Protein AF-A0A7V0I8C1-F1 (afdb_monomer)

Foldseek 3Di:
DAEAEDEQDDDPVCVDPCNLVVPVVHAEYEYAANDDLVSQLVNCVSVVHAYEYEHEQPDAWDQDPVRDTHGHRPPYHYQDPHWDAGPNDTDHDHFYEDDPDPPGPRHDD

Structure (mmCIF, N/CA/C/O backbone):
data_AF-A0A7V0I8C1-F1
#
_entry.id   AF-A0A7V0I8C1-F1
#
loop_
_atom_site.group_PDB
_atom_site.id
_atom_site.type_symbol
_atom_site.label_atom_id
_atom_site.label_alt_id
_atom_site.label_comp_id
_atom_site.label_asym_id
_atom_site.label_entity_id
_atom_site.label_seq_id
_atom_site.pdbx_PDB_ins_code
_atom_site.Cartn_x
_atom_site.Cartn_y
_atom_site.Cartn_z
_atom_site.occupancy
_atom_site.B_iso_or_equiv
_atom_site.auth_seq_id
_atom_site.auth_comp_id
_atom_site.auth_asym_id
_atom_site.auth_atom_id
_atom_site.pdbx_PDB_model_num
ATOM 1 N N . MET A 1 1 ? -14.717 5.479 9.944 1.00 90.06 1 MET A N 1
ATOM 2 C CA . MET A 1 1 ? -13.687 4.999 9.013 1.00 90.06 1 MET A CA 1
ATOM 3 C C . MET A 1 1 ? -13.030 6.158 8.303 1.00 90.06 1 MET A C 1
ATOM 5 O O . MET A 1 1 ? -13.683 6.819 7.502 1.00 90.06 1 MET A O 1
ATOM 9 N N . ARG A 1 2 ? -11.752 6.403 8.594 1.00 96.69 2 ARG A N 1
ATOM 10 C CA . ARG A 1 2 ? -10.892 7.256 7.766 1.00 96.69 2 ARG A CA 1
ATOM 11 C C . ARG A 1 2 ? -9.870 6.395 7.043 1.00 96.69 2 ARG A C 1
ATOM 13 O O . ARG A 1 2 ? -9.298 5.481 7.636 1.00 96.69 2 ARG A O 1
ATOM 20 N N . VAL A 1 3 ? -9.675 6.694 5.766 1.00 97.56 3 VAL A N 1
ATOM 21 C CA . VAL A 1 3 ? -8.800 5.939 4.872 1.00 97.56 3 VAL A CA 1
ATOM 22 C C . VAL A 1 3 ? -7.689 6.860 4.390 1.00 97.56 3 VAL A C 1
ATOM 24 O O . VAL A 1 3 ? -7.970 7.960 3.917 1.00 97.56 3 VAL A O 1
ATOM 27 N N . LEU A 1 4 ? -6.443 6.411 4.513 1.00 97.19 4 LEU A N 1
ATOM 28 C CA . LEU A 1 4 ? -5.290 7.054 3.888 1.00 97.19 4 LEU A CA 1
ATOM 29 C C . LEU A 1 4 ? -5.041 6.395 2.531 1.00 97.19 4 LEU A C 1
ATOM 31 O O . LEU A 1 4 ? -4.976 5.172 2.449 1.00 97.19 4 LEU A O 1
ATOM 35 N N . VAL A 1 5 ? -4.894 7.194 1.478 1.00 97.25 5 VAL A N 1
ATOM 36 C CA . VAL A 1 5 ? -4.622 6.701 0.123 1.00 97.25 5 VAL A CA 1
ATOM 37 C C . VAL A 1 5 ? -3.266 7.231 -0.332 1.00 97.25 5 VAL A C 1
ATOM 39 O O . VAL A 1 5 ? -2.995 8.420 -0.174 1.00 97.25 5 VAL A O 1
ATOM 42 N N . VAL A 1 6 ? -2.422 6.350 -0.866 1.00 97.25 6 VAL A N 1
ATOM 43 C CA . VAL A 1 6 ? -1.072 6.659 -1.363 1.00 97.25 6 VAL A CA 1
ATOM 44 C C . VAL A 1 6 ? -0.864 6.053 -2.753 1.00 97.25 6 VAL A C 1
ATOM 46 O O . VAL A 1 6 ? -1.435 5.011 -3.066 1.00 97.25 6 VAL A O 1
ATOM 49 N N . SER A 1 7 ? -0.080 6.709 -3.604 1.00 97.00 7 SER A N 1
ATOM 50 C CA . SER A 1 7 ? 0.219 6.248 -4.968 1.00 97.00 7 SER A CA 1
ATOM 51 C C . SER A 1 7 ? 1.429 6.996 -5.532 1.00 97.00 7 SER A C 1
ATOM 53 O O . SER A 1 7 ? 1.702 8.101 -5.060 1.00 97.00 7 SER A O 1
ATOM 55 N N . ASP A 1 8 ? 2.089 6.413 -6.538 1.00 94.88 8 ASP A N 1
ATOM 56 C CA . ASP A 1 8 ? 3.082 7.003 -7.461 1.00 94.88 8 ASP A CA 1
ATOM 57 C C . ASP A 1 8 ? 4.407 7.496 -6.856 1.00 94.88 8 ASP A C 1
ATOM 59 O O . ASP A 1 8 ? 5.481 7.240 -7.397 1.00 94.88 8 ASP A O 1
ATOM 63 N N . GLU A 1 9 ? 4.365 8.248 -5.758 1.00 94.25 9 GLU A N 1
ATOM 64 C CA . GLU A 1 9 ? 5.538 8.906 -5.198 1.00 94.25 9 GLU A CA 1
ATOM 65 C C . GLU A 1 9 ? 5.537 8.896 -3.668 1.00 94.25 9 GLU A C 1
ATOM 67 O O . GLU A 1 9 ? 4.515 9.035 -2.989 1.00 94.25 9 GLU A O 1
ATOM 72 N N . VAL A 1 10 ? 6.738 8.765 -3.102 1.00 94.38 10 VAL A N 1
ATOM 73 C CA . VAL A 1 10 ? 6.951 8.870 -1.659 1.00 94.38 10 VAL A CA 1
ATOM 74 C C . VAL A 1 10 ? 6.712 10.311 -1.227 1.00 94.38 10 VAL A C 1
ATOM 76 O O . VAL A 1 10 ? 7.475 11.210 -1.574 1.00 94.38 10 VAL A O 1
ATOM 79 N N . SER A 1 11 ? 5.690 10.524 -0.402 1.00 91.94 11 SER A N 1
ATOM 80 C CA . SER A 1 11 ? 5.428 11.838 0.179 1.00 91.94 11 SER A CA 1
ATOM 81 C C . SER A 1 11 ? 6.273 12.061 1.442 1.00 91.94 11 SER A C 1
ATOM 83 O O . SER A 1 11 ? 6.123 11.297 2.405 1.00 91.94 11 SER A O 1
ATOM 85 N N . PRO A 1 12 ? 7.102 13.127 1.513 1.00 86.25 12 PRO A N 1
ATOM 86 C CA . PRO A 1 12 ? 7.842 13.485 2.728 1.00 86.25 12 PRO A CA 1
ATOM 87 C C . PRO A 1 12 ? 6.923 13.745 3.926 1.00 86.25 12 PRO A C 1
ATOM 89 O O . PRO A 1 12 ? 7.275 13.458 5.068 1.00 86.25 12 PRO A O 1
ATOM 92 N N . GLU A 1 13 ? 5.701 14.223 3.675 1.00 84.31 13 GLU A N 1
ATOM 93 C CA . GLU A 1 13 ? 4.691 14.430 4.715 1.00 84.31 13 GLU A CA 1
ATOM 94 C C . GLU A 1 13 ? 4.234 13.142 5.389 1.00 84.31 13 GLU A C 1
ATOM 96 O O . GLU A 1 13 ? 3.675 13.184 6.484 1.00 84.31 13 GLU A O 1
ATOM 101 N N . LEU A 1 14 ? 4.454 12.008 4.733 1.00 84.19 14 LEU A N 1
ATOM 102 C CA . LEU A 1 14 ? 4.121 10.689 5.231 1.00 84.19 14 LEU A CA 1
ATOM 103 C C . LEU A 1 14 ? 5.363 9.901 5.649 1.00 84.19 14 LEU A C 1
ATOM 105 O O . LEU A 1 14 ? 5.214 8.777 6.098 1.00 84.19 14 LEU A O 1
ATOM 109 N N . TYR A 1 15 ? 6.568 10.464 5.533 1.00 84.69 15 TYR A N 1
ATOM 110 C CA . TYR A 1 15 ? 7.824 9.789 5.862 1.00 84.69 15 TYR A CA 1
ATOM 111 C C . TYR A 1 15 ? 8.605 10.577 6.917 1.00 84.69 15 TYR A C 1
ATOM 113 O O . TYR A 1 15 ? 9.618 11.216 6.636 1.00 84.69 15 TYR A O 1
ATOM 121 N N . HIS A 1 16 ? 8.082 10.587 8.145 1.00 84.94 16 HIS A N 1
ATOM 122 C CA . HIS A 1 16 ? 8.672 11.306 9.274 1.00 84.94 16 HIS A CA 1
ATOM 123 C C . HIS A 1 16 ? 8.209 10.716 10.616 1.00 84.94 16 HIS A C 1
ATOM 125 O O . HIS A 1 16 ? 7.143 10.114 10.719 1.00 84.94 16 HIS A O 1
ATOM 131 N N . GLU A 1 17 ? 8.982 10.938 11.680 1.00 80.00 17 GLU A N 1
ATOM 132 C CA . GLU A 1 17 ? 8.800 10.298 12.998 1.00 80.00 17 GLU A CA 1
ATOM 133 C C . GLU A 1 17 ? 7.415 10.510 13.637 1.00 80.00 17 GLU A C 1
ATOM 135 O O . GLU A 1 17 ? 6.966 9.689 14.433 1.00 80.00 17 GLU A O 1
ATOM 140 N N . ARG A 1 18 ? 6.708 11.588 13.275 1.00 84.19 18 ARG A N 1
ATOM 141 C CA . ARG A 1 18 ? 5.390 11.938 13.832 1.00 84.19 18 ARG A CA 1
ATOM 142 C C . ARG A 1 18 ? 4.207 11.438 13.001 1.00 84.19 18 ARG A C 1
ATOM 144 O O . ARG A 1 18 ? 3.071 11.795 13.312 1.00 84.19 18 ARG A O 1
ATOM 151 N N . LEU A 1 19 ? 4.432 10.603 11.980 1.00 85.31 19 LEU A N 1
ATOM 152 C CA . LEU A 1 19 ? 3.357 10.054 11.147 1.00 85.31 19 LEU A CA 1
ATOM 153 C C . LEU A 1 19 ? 2.262 9.402 12.007 1.00 85.31 19 LEU A C 1
ATOM 155 O O . LEU A 1 19 ? 1.086 9.741 11.869 1.00 85.31 19 LEU A O 1
ATOM 159 N N . GLY A 1 20 ? 2.660 8.525 12.933 1.00 83.19 20 GLY A N 1
ATOM 160 C CA . GLY A 1 20 ? 1.733 7.824 13.820 1.00 83.19 20 GLY A CA 1
ATOM 161 C C . G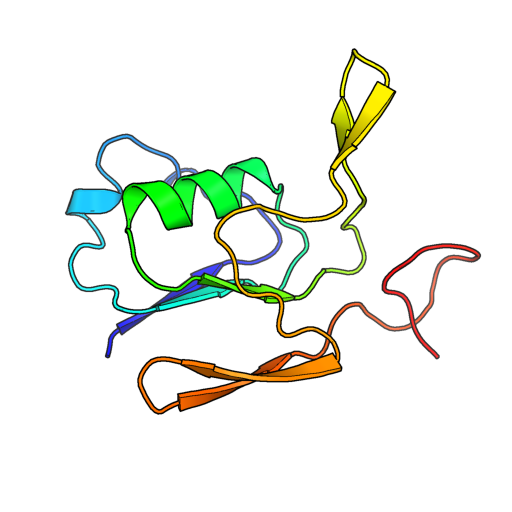LY A 1 20 ? 0.889 8.770 14.670 1.00 83.19 20 GLY A C 1
ATOM 162 O O . GLY A 1 20 ? -0.256 8.459 14.957 1.00 83.19 20 GLY A O 1
ATOM 163 N N . GLU A 1 21 ? 1.407 9.952 15.020 1.00 87.31 21 GLU A N 1
ATOM 164 C CA . GLU A 1 21 ? 0.667 10.956 15.782 1.00 87.31 21 GLU A CA 1
ATOM 165 C C . GLU A 1 21 ? -0.294 11.786 14.928 1.00 87.31 21 GLU A C 1
ATOM 167 O O . GLU A 1 21 ? -1.374 12.138 15.410 1.00 87.31 21 GLU A O 1
ATOM 172 N N . ARG A 1 22 ? 0.109 12.117 13.695 1.00 87.31 22 ARG A N 1
ATOM 173 C CA . ARG A 1 22 ? -0.646 12.962 12.755 1.00 87.31 22 ARG A CA 1
ATOM 174 C C . ARG A 1 22 ? -1.822 12.218 12.123 1.00 87.31 22 ARG A C 1
ATOM 176 O O . ARG A 1 22 ? -2.831 12.846 11.825 1.00 87.31 22 ARG A O 1
ATOM 183 N N . PHE A 1 23 ? -1.701 10.902 11.958 1.00 91.19 23 PHE A N 1
ATOM 184 C CA . PHE A 1 23 ? -2.682 10.049 11.281 1.00 91.19 23 PHE A CA 1
ATOM 185 C C . PHE A 1 23 ? -3.302 8.998 12.219 1.00 91.19 23 PHE A C 1
ATOM 187 O O . PHE A 1 23 ? -3.700 7.925 11.774 1.00 91.19 23 PHE A O 1
ATOM 194 N N . ARG A 1 24 ? -3.402 9.296 13.525 1.00 91.12 24 ARG A N 1
ATOM 195 C CA . ARG A 1 24 ? -3.947 8.377 14.555 1.00 91.12 24 ARG A CA 1
ATOM 196 C C . ARG A 1 24 ? -5.368 7.892 14.288 1.00 91.12 24 ARG A C 1
ATOM 198 O O . ARG A 1 24 ? -5.788 6.884 14.841 1.00 91.12 24 ARG A O 1
ATOM 205 N N . ASP A 1 25 ? -6.131 8.663 13.533 1.00 95.06 25 ASP A N 1
ATOM 206 C CA . ASP A 1 25 ? -7.529 8.407 13.220 1.00 95.06 25 ASP A CA 1
ATOM 207 C C . ASP A 1 25 ? -7.721 7.630 11.911 1.00 95.06 25 ASP A C 1
ATOM 20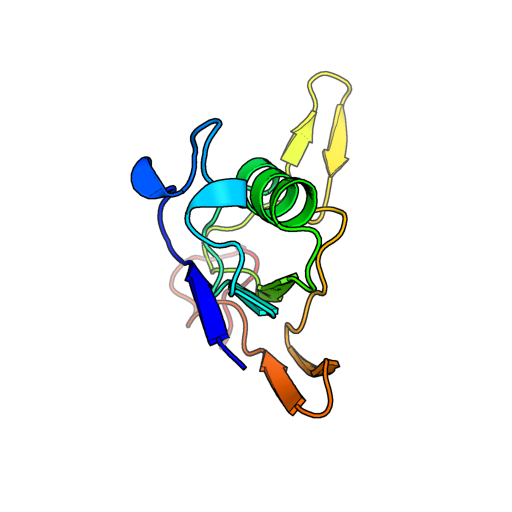9 O O . ASP A 1 25 ? -8.858 7.308 11.567 1.00 95.06 25 ASP A O 1
ATOM 213 N N . VAL A 1 26 ? -6.636 7.318 11.191 1.00 96.94 26 VAL A N 1
ATOM 214 C CA . VAL A 1 26 ? -6.646 6.420 10.032 1.00 96.94 26 VAL A CA 1
ATOM 215 C C . VAL A 1 26 ? -6.887 4.990 10.502 1.00 96.94 26 VAL A C 1
ATOM 217 O O . VAL A 1 26 ? -6.244 4.503 11.424 1.00 96.94 26 VAL A O 1
ATOM 220 N N . GLU A 1 27 ? -7.811 4.299 9.838 1.00 97.81 27 GLU A N 1
ATOM 221 C CA . GLU A 1 27 ? -8.228 2.934 10.188 1.00 97.81 27 GLU A CA 1
ATOM 222 C C . GLU A 1 27 ? -7.893 1.902 9.092 1.00 97.81 27 GLU A C 1
ATOM 224 O O . GLU A 1 27 ? -8.016 0.695 9.321 1.00 97.81 27 GLU A O 1
ATOM 229 N N . LEU A 1 28 ? -7.504 2.379 7.903 1.00 98.31 28 LEU A N 1
ATOM 230 C CA . LEU A 1 28 ? -7.198 1.608 6.696 1.00 98.31 28 LEU A CA 1
ATOM 231 C C . LEU A 1 28 ? -6.289 2.435 5.774 1.00 98.31 28 LEU A C 1
ATOM 233 O O . LEU A 1 28 ? -6.505 3.638 5.611 1.00 98.31 28 LEU A O 1
ATOM 237 N N . VAL A 1 29 ? -5.319 1.785 5.132 1.00 98.31 29 VAL A N 1
ATOM 238 C CA . VAL A 1 29 ? -4.479 2.381 4.084 1.00 98.31 29 VAL A CA 1
ATOM 239 C C . VAL A 1 29 ? -4.739 1.674 2.754 1.00 98.31 29 VAL A C 1
ATOM 241 O O . VAL A 1 29 ? -4.798 0.445 2.711 1.00 98.31 29 VAL A O 1
ATOM 244 N N . LEU A 1 30 ? -4.879 2.440 1.673 1.00 98.50 30 LEU A N 1
ATOM 245 C CA . LEU A 1 30 ? -4.952 1.941 0.300 1.00 98.50 30 LEU A CA 1
ATOM 246 C C . LEU A 1 30 ? -3.753 2.452 -0.505 1.00 98.50 30 LEU A C 1
ATOM 248 O O . LEU A 1 30 ? -3.456 3.645 -0.474 1.00 98.50 30 LEU A O 1
ATOM 252 N N . SER A 1 31 ? -3.091 1.560 -1.236 1.00 98.25 31 SER A N 1
ATOM 253 C CA . SER A 1 31 ? -2.019 1.895 -2.173 1.00 98.25 31 SER A CA 1
ATOM 254 C C . SER A 1 31 ? -2.396 1.496 -3.598 1.00 98.25 31 SER A C 1
ATOM 256 O O . SER A 1 31 ? -2.767 0.344 -3.839 1.00 98.25 31 SER A O 1
ATOM 258 N N . CYS A 1 32 ? -2.280 2.436 -4.538 1.00 96.62 32 CYS A N 1
ATOM 259 C CA . CYS A 1 32 ? -2.556 2.203 -5.960 1.00 96.62 32 CYS A CA 1
ATOM 260 C C . CYS A 1 32 ? -1.315 1.789 -6.773 1.00 96.62 32 CYS A C 1
ATOM 262 O O . CYS A 1 32 ? -1.406 1.664 -7.992 1.00 96.62 32 CYS A O 1
ATOM 264 N N . GLY A 1 33 ? -0.193 1.512 -6.101 1.00 95.75 33 GLY A N 1
ATOM 265 C CA . GLY A 1 33 ? 1.033 1.024 -6.731 1.00 95.75 33 GLY A CA 1
ATOM 266 C C . GLY A 1 33 ? 2.035 2.122 -7.080 1.00 95.75 33 GLY A C 1
ATOM 267 O O . GLY A 1 33 ? 1.871 3.280 -6.690 1.00 95.75 33 GLY A O 1
ATOM 268 N N . ASP A 1 34 ? 3.104 1.713 -7.766 1.00 96.19 34 ASP A N 1
ATOM 269 C CA . ASP A 1 34 ? 4.251 2.550 -8.141 1.00 96.19 34 ASP A CA 1
ATOM 270 C C . ASP A 1 34 ? 4.920 3.205 -6.918 1.00 96.19 34 ASP A C 1
ATOM 272 O O . ASP A 1 34 ? 5.445 4.312 -6.965 1.00 96.19 34 ASP A O 1
ATOM 276 N N . LEU A 1 35 ? 4.927 2.478 -5.796 1.00 96.19 35 LEU A N 1
ATOM 277 C CA . LEU A 1 35 ? 5.529 2.900 -4.536 1.00 96.19 35 LEU A CA 1
ATOM 278 C C . LEU A 1 35 ? 6.586 1.889 -4.074 1.00 96.19 35 LEU A C 1
ATOM 280 O O . LEU A 1 35 ? 6.333 0.682 -4.078 1.00 96.19 35 LEU A O 1
ATOM 284 N N . PRO A 1 36 ? 7.748 2.347 -3.572 1.00 95.75 36 PRO A N 1
ATOM 285 C CA . PRO A 1 36 ? 8.766 1.447 -3.043 1.00 95.75 36 PRO A CA 1
ATOM 286 C C . PRO A 1 36 ? 8.247 0.569 -1.896 1.00 95.75 36 PRO A C 1
ATOM 288 O O . PRO A 1 36 ? 7.544 1.047 -1.004 1.00 95.75 36 PRO A O 1
ATOM 291 N N . PHE A 1 37 ? 8.667 -0.701 -1.839 1.00 96.69 37 PHE A N 1
ATOM 292 C CA . PHE A 1 37 ? 8.177 -1.630 -0.807 1.00 96.69 37 PHE A CA 1
ATOM 293 C C . PHE A 1 37 ? 8.495 -1.158 0.612 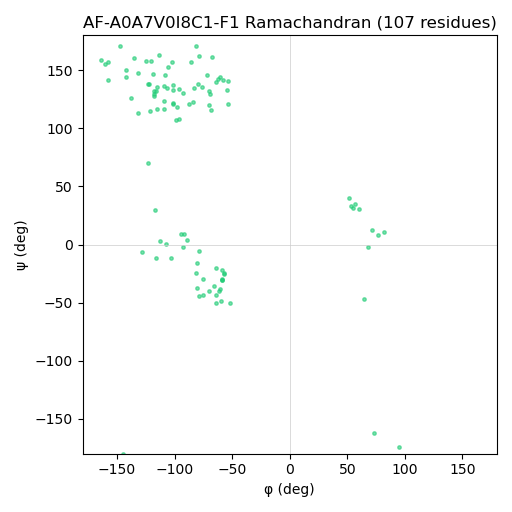1.00 96.69 37 PHE A C 1
ATOM 295 O O . PHE A 1 37 ? 7.636 -1.251 1.484 1.00 96.69 37 PHE A O 1
ATOM 302 N N . TYR A 1 38 ? 9.682 -0.575 0.828 1.00 95.00 38 TYR A N 1
ATOM 303 C CA . TYR A 1 38 ? 10.071 -0.038 2.136 1.00 95.00 38 TYR A CA 1
ATOM 304 C C . TYR A 1 38 ? 9.099 1.039 2.634 1.00 95.00 38 TYR A C 1
ATOM 306 O O . TYR A 1 38 ? 8.920 1.201 3.836 1.00 95.00 38 TYR A O 1
ATOM 314 N N . TYR A 1 39 ? 8.474 1.787 1.721 1.00 96.50 39 TYR A N 1
ATOM 315 C CA . TYR A 1 39 ? 7.564 2.866 2.072 1.00 96.50 39 TYR A CA 1
ATOM 316 C C . TYR A 1 39 ? 6.223 2.315 2.557 1.00 96.50 39 TYR A C 1
ATOM 318 O O . TYR A 1 39 ? 5.720 2.742 3.596 1.00 96.50 39 TYR A O 1
ATOM 326 N N . LEU A 1 40 ? 5.690 1.302 1.868 1.00 97.44 40 LEU A N 1
ATOM 327 C CA . LEU A 1 40 ? 4.487 0.591 2.307 1.00 97.44 40 LEU A CA 1
ATOM 328 C C . LEU A 1 40 ? 4.729 -0.145 3.632 1.00 97.44 40 LEU A C 1
ATOM 330 O O . LEU A 1 40 ? 3.911 -0.050 4.546 1.00 97.44 40 LEU A O 1
ATOM 334 N N . GLU A 1 41 ? 5.882 -0.807 3.765 1.00 96.94 41 GLU A N 1
ATOM 335 C CA . GLU A 1 41 ? 6.310 -1.488 4.993 1.00 96.94 41 GLU A CA 1
ATOM 336 C C . GLU A 1 41 ? 6.465 -0.518 6.173 1.00 96.94 41 GLU A C 1
ATOM 338 O O . GLU A 1 41 ? 6.052 -0.824 7.294 1.00 96.94 41 GLU A O 1
ATOM 343 N N . TYR A 1 42 ? 7.004 0.676 5.927 1.00 96.06 42 TYR A N 1
ATOM 344 C CA . TYR A 1 42 ? 7.094 1.739 6.922 1.00 96.06 42 TYR A CA 1
ATOM 345 C C . TYR A 1 42 ? 5.704 2.216 7.363 1.00 96.06 42 TYR A C 1
ATOM 347 O O . TYR A 1 42 ? 5.423 2.243 8.562 1.00 96.06 42 TYR A O 1
ATOM 355 N N . ILE A 1 43 ? 4.811 2.534 6.417 1.00 96.44 43 ILE A N 1
ATOM 356 C CA . ILE A 1 43 ? 3.455 3.011 6.727 1.00 96.44 43 ILE A CA 1
ATOM 357 C C . ILE A 1 43 ? 2.690 1.967 7.546 1.00 96.44 43 ILE A C 1
ATOM 359 O O . ILE A 1 43 ? 2.117 2.311 8.582 1.00 96.44 43 ILE A O 1
ATOM 363 N N . VAL A 1 44 ? 2.690 0.700 7.115 1.00 97.06 44 VAL A N 1
ATOM 364 C CA . VAL A 1 44 ? 1.949 -0.358 7.817 1.00 97.06 44 VAL A CA 1
ATOM 365 C C . VAL A 1 44 ? 2.518 -0.617 9.211 1.00 97.06 44 VAL A C 1
ATOM 367 O O . VAL A 1 44 ? 1.752 -0.823 10.149 1.00 97.06 44 VAL A O 1
ATOM 370 N N . SER A 1 45 ? 3.840 -0.521 9.381 1.00 95.56 45 SER A N 1
ATOM 371 C CA . SER A 1 45 ? 4.491 -0.694 10.684 1.00 95.56 45 SER A CA 1
ATOM 372 C C . SER A 1 45 ? 4.199 0.459 11.646 1.00 95.56 45 SER A C 1
ATOM 374 O O . SER A 1 45 ? 3.981 0.226 12.831 1.00 95.56 45 SER A O 1
ATOM 376 N N . VAL A 1 46 ? 4.184 1.703 11.154 1.00 95.31 46 VAL A N 1
ATOM 377 C CA . VAL A 1 46 ? 3.978 2.895 11.994 1.00 95.31 46 VAL A CA 1
ATOM 378 C C . VAL A 1 46 ? 2.508 3.109 12.338 1.00 95.31 46 VAL A C 1
ATOM 380 O O . VAL A 1 46 ? 2.192 3.417 13.486 1.00 95.31 46 VAL A O 1
ATOM 383 N N . LEU A 1 47 ? 1.605 2.967 11.364 1.00 95.38 47 LEU A N 1
ATOM 384 C CA . LEU A 1 47 ? 0.172 3.165 11.594 1.00 95.38 47 LEU A CA 1
ATOM 385 C C . LEU A 1 47 ? -0.492 1.935 12.220 1.00 95.38 47 LEU A C 1
ATOM 387 O O . LEU A 1 47 ? -1.516 2.078 12.879 1.00 95.38 47 LEU A O 1
ATOM 391 N N . ASN A 1 48 ? 0.086 0.742 12.037 1.00 95.75 48 ASN A N 1
ATOM 392 C CA . ASN A 1 48 ? -0.413 -0.522 12.582 1.00 95.75 48 ASN A CA 1
ATOM 393 C C . ASN A 1 48 ? -1.906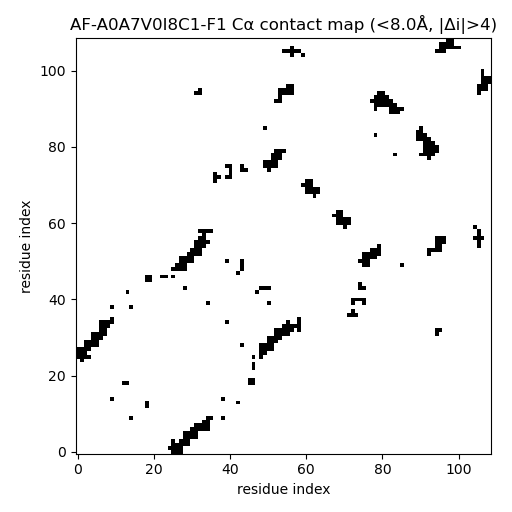 -0.772 12.274 1.00 95.75 48 ASN A C 1
ATOM 395 O O . ASN A 1 48 ? -2.684 -1.248 13.105 1.00 95.75 48 ASN A O 1
ATOM 399 N N . VAL A 1 49 ? -2.308 -0.427 11.052 1.00 97.38 49 VAL A N 1
ATOM 400 C CA . VAL A 1 49 ? -3.641 -0.665 10.487 1.00 97.38 49 VAL A CA 1
ATOM 401 C C . VAL A 1 49 ? -3.505 -1.441 9.179 1.00 97.38 49 VAL A C 1
ATOM 403 O O . VAL A 1 49 ? -2.437 -1.401 8.568 1.00 97.38 49 VAL A O 1
ATOM 406 N N . PRO A 1 50 ? -4.553 -2.146 8.714 1.00 98.38 50 PRO A N 1
ATOM 407 C CA . PRO A 1 50 ? -4.485 -2.859 7.444 1.00 98.38 50 PRO A CA 1
ATOM 408 C C . PRO A 1 50 ? -4.070 -1.933 6.294 1.00 98.38 50 PRO A C 1
ATOM 410 O O . PRO A 1 50 ? -4.637 -0.851 6.136 1.00 98.38 50 PRO A O 1
ATOM 413 N N . LEU A 1 51 ? -3.114 -2.384 5.481 1.00 98.62 51 LEU A N 1
ATOM 414 C CA . LEU A 1 51 ? -2.714 -1.732 4.237 1.00 98.62 51 LEU A CA 1
ATOM 415 C C . LEU A 1 51 ? -3.042 -2.666 3.079 1.00 98.62 51 LEU A C 1
ATOM 417 O O . LEU A 1 51 ? -2.484 -3.758 2.995 1.00 98.62 51 LEU A O 1
ATOM 421 N N . VAL A 1 52 ? -3.941 -2.242 2.196 1.00 98.75 52 VAL A N 1
ATOM 422 C CA . VAL A 1 52 ? -4.273 -2.958 0.962 1.00 98.75 52 VAL A CA 1
ATOM 423 C C . VAL A 1 52 ? -3.564 -2.280 -0.201 1.00 98.75 52 VAL A C 1
ATOM 425 O O . VAL A 1 52 ? -3.606 -1.058 -0.309 1.00 98.75 52 VAL A O 1
ATOM 428 N N . TYR A 1 53 ? -2.912 -3.049 -1.065 1.00 98.56 53 TYR A N 1
ATOM 429 C CA . TYR A 1 53 ? -2.198 -2.511 -2.219 1.00 98.56 53 TYR A CA 1
ATOM 430 C C . TYR A 1 53 ? -2.469 -3.306 -3.491 1.00 98.56 53 TYR A C 1
ATOM 432 O O . TYR A 1 53 ? -2.865 -4.474 -3.450 1.00 98.56 53 TYR A O 1
ATOM 440 N N . VAL A 1 54 ? -2.204 -2.662 -4.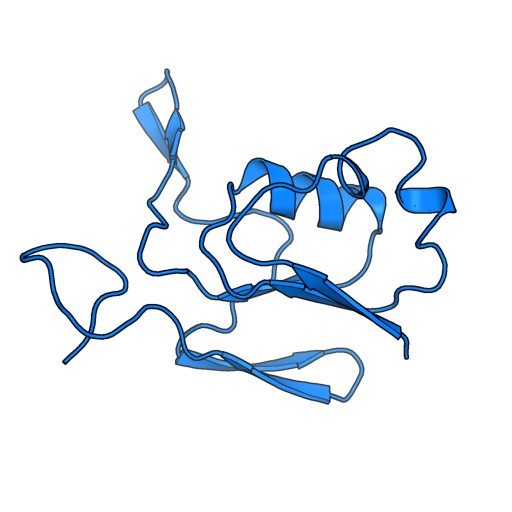618 1.00 98.12 54 VAL A N 1
ATOM 441 C CA . VAL A 1 54 ? -1.994 -3.296 -5.920 1.00 98.12 54 VAL A CA 1
ATOM 442 C C . VAL A 1 54 ? -0.601 -2.940 -6.425 1.00 98.12 54 VAL A C 1
ATOM 444 O O . VAL A 1 54 ? -0.023 -1.948 -5.982 1.00 98.12 54 VAL A O 1
ATOM 447 N N . PHE A 1 55 ? -0.056 -3.743 -7.337 1.00 97.56 55 PHE A N 1
ATOM 448 C CA . PHE A 1 55 ? 1.156 -3.355 -8.051 1.00 97.56 55 PHE A CA 1
ATOM 449 C C . PHE A 1 55 ? 0.836 -2.319 -9.131 1.00 97.56 55 PHE A C 1
ATOM 451 O O . PHE A 1 55 ? -0.124 -2.463 -9.894 1.00 97.56 55 PHE A O 1
ATOM 458 N N . GLY A 1 56 ? 1.665 -1.289 -9.208 1.00 96.19 56 GLY A N 1
ATOM 459 C CA . GLY A 1 56 ? 1.691 -0.357 -10.321 1.00 96.19 56 GLY A CA 1
ATOM 460 C C . GLY A 1 56 ? 2.494 -0.927 -11.490 1.00 96.19 56 GLY A C 1
ATOM 461 O O . GLY A 1 56 ? 3.138 -1.977 -11.399 1.00 96.19 56 GLY A O 1
ATOM 462 N N . ASN A 1 57 ? 2.441 -0.260 -12.639 1.00 94.00 57 ASN A N 1
ATOM 463 C CA . ASN A 1 57 ? 3.087 -0.767 -13.852 1.00 94.00 57 ASN A CA 1
ATOM 464 C C . ASN A 1 57 ? 4.607 -0.537 -13.894 1.00 94.00 57 ASN A C 1
ATOM 466 O O . ASN A 1 57 ? 5.261 -0.943 -14.862 1.00 94.00 57 ASN A O 1
ATOM 470 N N . HIS A 1 58 ? 5.161 0.180 -12.918 1.00 91.56 58 HIS A N 1
ATOM 471 C CA . HIS A 1 58 ? 6.593 0.371 -12.721 1.00 91.56 58 HIS A CA 1
ATOM 472 C C . HIS A 1 58 ? 7.157 -0.492 -11.593 1.00 91.56 58 HIS A C 1
ATOM 474 O O . HIS A 1 58 ? 8.384 -0.630 -11.528 1.00 91.56 58 HIS A O 1
ATOM 480 N N . ASP A 1 59 ? 6.303 -1.114 -10.778 1.00 92.25 59 ASP A N 1
ATOM 481 C CA . ASP A 1 59 ? 6.728 -1.972 -9.680 1.00 92.25 59 ASP A CA 1
ATOM 482 C C . ASP A 1 59 ? 7.475 -3.218 -10.167 1.00 92.25 59 ASP A C 1
ATOM 484 O O . ASP A 1 59 ? 7.147 -3.856 -11.176 1.00 92.25 59 ASP A O 1
ATOM 488 N N . ARG A 1 60 ? 8.536 -3.558 -9.429 1.00 89.75 60 ARG A N 1
ATOM 489 C CA . ARG A 1 60 ? 9.416 -4.696 -9.706 1.00 89.75 60 ARG A CA 1
ATOM 490 C C . ARG A 1 60 ? 9.837 -5.352 -8.395 1.00 89.75 60 ARG A C 1
ATOM 492 O O . ARG A 1 60 ? 9.990 -4.645 -7.399 1.00 89.75 60 ARG A O 1
ATOM 499 N N . PRO A 1 61 ? 10.099 -6.671 -8.396 1.00 91.81 61 PRO A N 1
ATOM 500 C CA . PRO A 1 61 ? 10.749 -7.323 -7.269 1.00 91.81 61 PRO A CA 1
ATOM 501 C C . PRO A 1 61 ? 12.061 -6.623 -6.901 1.00 91.81 61 PRO A C 1
ATOM 503 O O . PRO A 1 61 ? 12.826 -6.223 -7.783 1.00 91.81 61 PRO A O 1
ATOM 506 N N . LEU A 1 62 ? 12.338 -6.511 -5.604 1.00 91.88 62 LEU A N 1
ATOM 507 C CA . LEU A 1 62 ? 13.612 -5.992 -5.118 1.00 91.88 62 LEU A CA 1
ATOM 508 C C . LEU A 1 62 ? 14.646 -7.119 -5.102 1.00 91.88 62 LEU A C 1
ATOM 510 O O . LEU A 1 62 ? 14.362 -8.213 -4.619 1.00 91.88 62 LEU A O 1
ATOM 514 N N . LEU A 1 63 ? 15.847 -6.836 -5.600 1.00 93.06 63 LEU A N 1
ATOM 515 C CA . LEU A 1 63 ? 17.008 -7.713 -5.475 1.00 93.06 63 LEU A CA 1
ATOM 516 C C . LEU A 1 63 ? 17.906 -7.165 -4.367 1.00 93.06 63 LEU A C 1
ATOM 518 O O . LEU A 1 63 ? 18.343 -6.017 -4.442 1.00 93.06 63 LEU A O 1
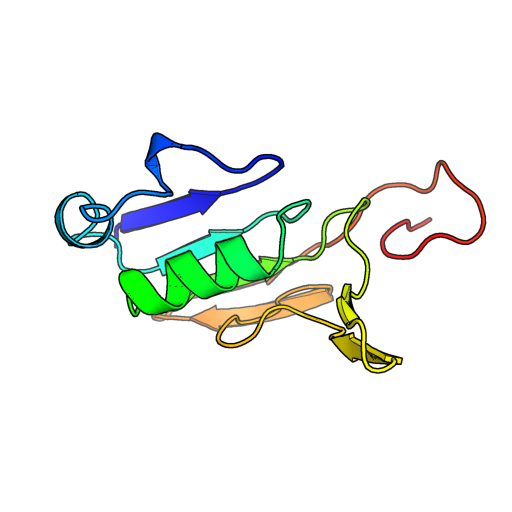ATOM 522 N N . THR A 1 64 ? 18.166 -7.966 -3.338 1.00 90.69 64 THR A N 1
ATOM 523 C CA . THR A 1 64 ? 19.094 -7.585 -2.269 1.00 90.69 64 THR A CA 1
ATOM 524 C C . THR A 1 64 ? 20.543 -7.774 -2.716 1.00 90.69 64 THR A C 1
ATOM 526 O O . THR A 1 64 ? 20.829 -8.519 -3.655 1.00 90.69 64 THR A O 1
ATOM 529 N N . GLU A 1 65 ? 21.485 -7.146 -2.010 1.00 91.56 65 GLU A N 1
ATOM 530 C CA . GLU A 1 65 ? 22.927 -7.314 -2.262 1.00 91.56 65 GLU A CA 1
ATOM 531 C C . GLU A 1 65 ? 23.395 -8.775 -2.121 1.00 91.56 65 GLU A C 1
ATOM 533 O O . GLU A 1 65 ? 24.401 -9.170 -2.706 1.00 91.56 65 GLU A O 1
ATOM 538 N N . TRP A 1 66 ? 22.634 -9.595 -1.393 1.00 92.62 66 TRP A N 1
ATOM 539 C CA . TRP A 1 66 ? 22.889 -11.020 -1.171 1.00 92.62 66 TRP A CA 1
ATOM 540 C C . TRP A 1 66 ? 22.257 -11.926 -2.239 1.00 92.62 66 TRP A C 1
ATOM 542 O O . TRP A 1 66 ? 22.334 -13.148 -2.134 1.00 92.62 66 TRP A O 1
ATOM 552 N N . GLY A 1 67 ? 21.630 -11.347 -3.268 1.00 93.06 67 GLY A N 1
ATOM 553 C CA . GLY A 1 67 ? 20.981 -12.085 -4.352 1.00 93.06 67 GLY A CA 1
ATOM 554 C C . GLY A 1 67 ? 19.575 -12.594 -4.022 1.00 93.06 67 GLY A C 1
ATOM 555 O O . GLY A 1 67 ? 19.017 -13.376 -4.790 1.00 93.06 67 GLY A O 1
ATOM 556 N N . GLU A 1 68 ? 18.981 -12.165 -2.907 1.00 94.38 68 GLU A N 1
ATOM 557 C CA . GLU A 1 68 ? 17.610 -12.542 -2.559 1.00 94.38 68 GLU A CA 1
ATOM 558 C C . GLU A 1 68 ? 16.602 -11.692 -3.334 1.00 94.38 68 GLU A C 1
ATOM 560 O O . GLU A 1 68 ? 16.751 -10.475 -3.446 1.00 94.38 68 GLU A O 1
ATOM 565 N N . VAL A 1 69 ? 15.542 -12.330 -3.832 1.00 94.62 69 VAL A N 1
ATOM 566 C CA . VAL A 1 69 ? 14.435 -11.643 -4.504 1.00 94.62 69 VAL A CA 1
ATOM 567 C C . VAL A 1 69 ? 13.294 -11.452 -3.515 1.00 94.62 69 VAL A C 1
ATOM 569 O O . VAL A 1 69 ? 12.706 -12.420 -3.036 1.00 94.62 69 VAL A O 1
ATOM 572 N N . ILE A 1 70 ? 12.949 -10.198 -3.239 1.00 94.75 70 ILE A N 1
ATOM 573 C CA . ILE A 1 70 ? 11.761 -9.818 -2.478 1.00 94.75 70 ILE A CA 1
ATOM 574 C C . ILE A 1 70 ? 10.665 -9.489 -3.499 1.00 94.75 70 ILE A C 1
ATOM 576 O O . ILE A 1 70 ? 10.754 -8.460 -4.170 1.00 94.75 70 ILE A O 1
ATOM 580 N N . PRO A 1 71 ? 9.638 -10.342 -3.659 1.00 94.88 71 PRO A N 1
ATOM 581 C CA . PRO A 1 71 ? 8.646 -10.176 -4.720 1.00 94.88 71 PRO A CA 1
ATOM 582 C C . PRO A 1 71 ? 7.563 -9.142 -4.395 1.00 94.88 71 PRO A C 1
ATOM 584 O O . PRO A 1 71 ? 6.837 -8.727 -5.291 1.00 94.88 71 PRO A O 1
ATOM 587 N N . SER A 1 72 ? 7.415 -8.754 -3.126 1.00 96.38 72 SER A N 1
ATOM 588 C CA . SER A 1 72 ? 6.297 -7.939 -2.649 1.00 96.38 72 SER A CA 1
ATOM 589 C C . SER A 1 72 ? 6.605 -7.258 -1.312 1.00 96.38 72 SER A C 1
ATOM 591 O O . SER A 1 72 ? 7.381 -7.825 -0.533 1.00 96.38 72 SER A O 1
ATOM 593 N N . PRO A 1 73 ? 5.941 -6.132 -0.981 1.00 96.81 73 PRO A N 1
ATOM 594 C CA . PRO A 1 73 ? 6.012 -5.539 0.351 1.00 96.81 73 PRO A CA 1
ATOM 595 C C . PRO A 1 73 ? 5.454 -6.490 1.414 1.00 96.81 73 PRO A C 1
ATOM 597 O O . PRO A 1 73 ? 4.466 -7.201 1.201 1.00 96.81 73 PRO A O 1
ATOM 600 N N . ARG A 1 74 ? 6.089 -6.495 2.583 1.00 96.56 74 ARG A N 1
ATOM 601 C CA . ARG A 1 74 ? 5.692 -7.289 3.751 1.00 96.56 74 ARG A CA 1
ATOM 602 C C . ARG A 1 74 ? 4.636 -6.562 4.582 1.00 96.56 74 ARG A C 1
ATOM 604 O O . ARG A 1 74 ? 4.482 -5.348 4.510 1.00 96.56 74 ARG A O 1
ATOM 611 N N . GLY A 1 75 ? 3.863 -7.321 5.359 1.00 97.25 75 GLY A N 1
ATOM 612 C CA . GLY A 1 75 ? 2.806 -6.773 6.225 1.00 97.25 75 GLY A CA 1
ATOM 613 C C . GLY A 1 75 ? 1.600 -6.174 5.488 1.00 97.25 75 GLY A C 1
ATOM 614 O O . GLY A 1 75 ? 0.643 -5.766 6.135 1.00 97.25 75 GLY A O 1
ATOM 615 N N . CYS A 1 76 ? 1.613 -6.154 4.153 1.00 98.12 76 CYS A N 1
ATOM 616 C CA . CYS A 1 76 ? 0.582 -5.554 3.314 1.00 98.12 76 CYS A CA 1
ATOM 617 C C . CYS A 1 76 ? -0.297 -6.629 2.649 1.00 98.12 76 CYS A C 1
ATOM 619 O O . CYS A 1 76 ? 0.142 -7.749 2.381 1.00 98.12 76 CYS A O 1
ATOM 621 N N . ILE A 1 77 ? -1.542 -6.280 2.334 1.00 98.44 77 ILE A N 1
ATOM 622 C CA . ILE A 1 77 ? -2.527 -7.150 1.685 1.00 98.44 77 ILE A CA 1
ATOM 623 C C . ILE A 1 77 ? -2.554 -6.817 0.194 1.00 98.44 77 ILE A C 1
ATOM 625 O O . ILE A 1 77 ? -3.081 -5.784 -0.206 1.00 98.44 77 ILE A O 1
ATOM 629 N N . ASN A 1 78 ? -2.012 -7.698 -0.646 1.00 97.88 78 ASN A N 1
ATOM 630 C CA . ASN A 1 78 ? -2.156 -7.552 -2.094 1.00 97.88 78 ASN A CA 1
ATOM 631 C C . ASN A 1 78 ? -3.620 -7.813 -2.480 1.00 97.88 78 ASN A C 1
ATOM 633 O O . ASN A 1 78 ? -4.141 -8.857 -2.084 1.00 97.88 78 ASN A O 1
ATOM 637 N N . ALA A 1 79 ? -4.254 -6.926 -3.248 1.00 98.19 79 ALA A N 1
ATOM 638 C CA . ALA A 1 79 ? -5.592 -7.085 -3.825 1.00 98.19 79 ALA A CA 1
ATOM 639 C C . ALA A 1 79 ? -5.597 -7.215 -5.362 1.00 98.19 79 ALA A C 1
ATOM 641 O O . ALA A 1 79 ? -6.666 -7.338 -5.952 1.00 98.19 79 ALA A O 1
ATOM 642 N N . GLY A 1 80 ? -4.436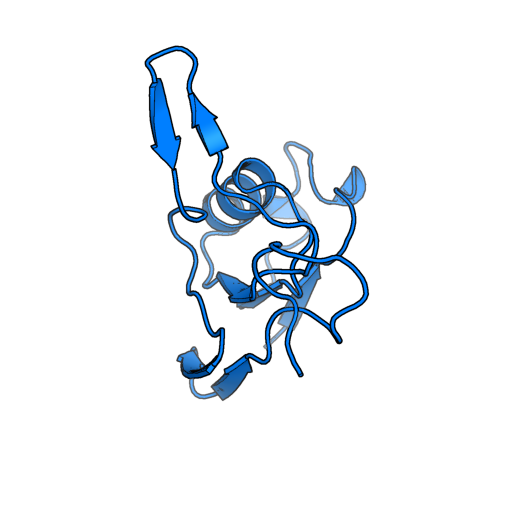 -7.231 -6.019 1.00 96.81 80 GLY A N 1
ATOM 643 C CA . GLY A 1 80 ? -4.304 -7.369 -7.468 1.00 96.81 80 GLY A CA 1
ATOM 644 C C . GLY A 1 80 ? -5.039 -8.593 -8.016 1.00 96.81 80 GLY A C 1
ATOM 645 O O . GLY A 1 80 ? -4.798 -9.727 -7.594 1.00 96.81 80 GLY A O 1
ATOM 646 N N . GLY A 1 81 ? -5.982 -8.351 -8.930 1.00 96.25 81 GLY A N 1
ATOM 647 C CA . GLY A 1 81 ? -6.775 -9.385 -9.597 1.00 96.25 81 GLY A CA 1
ATOM 648 C C . GLY A 1 81 ? -7.814 -10.078 -8.710 1.00 96.25 81 GLY A C 1
ATOM 649 O O . GLY A 1 81 ? -8.348 -11.115 -9.103 1.00 96.25 81 GLY A O 1
ATOM 650 N N . LYS A 1 82 ? -8.105 -9.554 -7.514 1.00 97.44 82 LYS A N 1
ATOM 651 C CA . LYS A 1 82 ? -9.047 -10.173 -6.572 1.00 97.44 82 LYS A CA 1
ATOM 652 C C . LYS A 1 82 ? -9.799 -9.141 -5.735 1.00 97.44 82 LYS A C 1
ATOM 654 O O . LYS A 1 82 ? -9.500 -7.950 -5.742 1.00 97.44 82 LYS A O 1
ATOM 659 N N . VAL A 1 83 ? -10.791 -9.629 -4.998 1.00 98.38 83 VAL A N 1
ATOM 660 C CA . VAL A 1 83 ? -11.508 -8.868 -3.971 1.00 98.38 83 VAL A CA 1
ATOM 661 C C . VAL A 1 83 ? -11.062 -9.372 -2.603 1.00 98.38 83 VAL A C 1
ATOM 663 O O . VAL A 1 83 ? -10.972 -10.581 -2.389 1.00 98.38 83 VAL A O 1
ATOM 666 N N . VAL A 1 84 ? -10.772 -8.456 -1.685 1.00 98.25 84 VAL A N 1
ATOM 667 C CA . VAL A 1 84 ? -10.442 -8.744 -0.285 1.00 98.25 84 VAL A CA 1
ATOM 668 C C . VAL A 1 84 ? -11.465 -8.079 0.631 1.00 98.25 84 VAL A C 1
ATOM 670 O O . VAL A 1 84 ? -11.970 -7.004 0.315 1.00 98.25 84 VAL A O 1
ATOM 673 N N . GLU A 1 85 ? -11.774 -8.706 1.764 1.00 98.19 85 GLU A N 1
ATOM 674 C CA . GLU A 1 85 ? -12.628 -8.108 2.792 1.00 98.19 85 GLU A CA 1
ATOM 675 C C . GLU A 1 85 ? -11.766 -7.578 3.941 1.00 98.19 85 GLU A C 1
ATOM 677 O O . GLU A 1 85 ? -11.019 -8.330 4.569 1.00 98.19 85 GLU A O 1
ATOM 682 N N . VAL A 1 86 ? -11.852 -6.277 4.224 1.00 97.69 86 VAL A N 1
ATOM 683 C CA . VAL A 1 86 ? -11.083 -5.620 5.288 1.00 97.69 86 VAL A CA 1
ATOM 684 C C . VAL A 1 86 ? -11.991 -4.654 6.033 1.00 97.69 86 VAL A C 1
ATOM 686 O O . VAL A 1 86 ? -12.613 -3.789 5.426 1.00 97.69 86 VAL A O 1
ATOM 689 N N . LYS A 1 87 ? -12.071 -4.786 7.364 1.00 95.88 87 LYS A N 1
ATOM 690 C CA . LYS A 1 87 ? -12.920 -3.936 8.227 1.00 95.88 87 LYS A CA 1
ATOM 691 C C . LYS A 1 87 ? -14.399 -3.887 7.776 1.00 95.88 87 LYS A C 1
ATOM 693 O O . LYS A 1 87 ? -15.053 -2.861 7.928 1.00 95.88 87 LYS A O 1
ATOM 698 N N . GLY A 1 88 ? -14.915 -4.987 7.219 1.00 96.25 88 GLY A N 1
ATOM 699 C CA . GLY A 1 88 ? -16.283 -5.083 6.688 1.00 96.25 88 GLY A CA 1
ATOM 700 C C . GLY A 1 88 ? -16.493 -4.410 5.325 1.00 96.25 88 GLY A C 1
ATOM 701 O O . GLY A 1 88 ? -17.631 -4.291 4.877 1.00 96.25 88 GLY A O 1
AT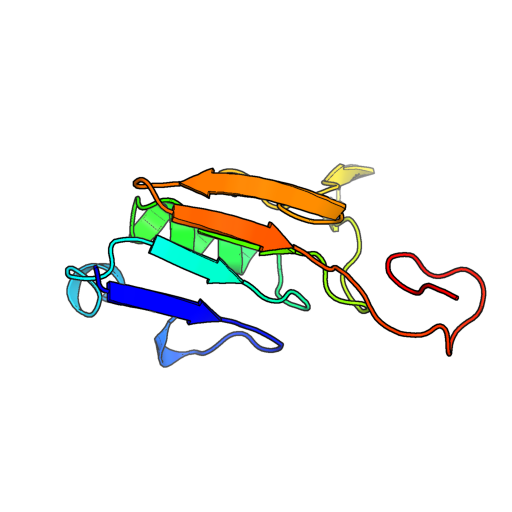OM 702 N N . LEU A 1 89 ? -15.420 -3.959 4.664 1.00 97.19 89 LEU A N 1
ATOM 703 C CA . LEU A 1 89 ? -15.449 -3.442 3.297 1.00 97.19 89 LEU A CA 1
ATOM 704 C C . LEU A 1 89 ? -14.939 -4.490 2.311 1.00 97.19 89 LEU A C 1
ATOM 706 O O . LEU A 1 89 ? -13.901 -5.104 2.548 1.00 97.19 89 LEU A O 1
ATOM 710 N N . LEU A 1 90 ? -15.620 -4.620 1.173 1.00 98.38 90 LEU A N 1
ATOM 711 C CA . LEU A 1 90 ? -15.121 -5.354 0.012 1.00 98.38 90 LEU A CA 1
ATOM 712 C C . LEU A 1 90 ? -14.281 -4.416 -0.859 1.00 98.38 90 LEU A C 1
ATOM 714 O O . LEU A 1 90 ? -14.776 -3.394 -1.333 1.00 98.38 90 LEU A O 1
ATOM 718 N N . ILE A 1 91 ? -13.016 -4.770 -1.070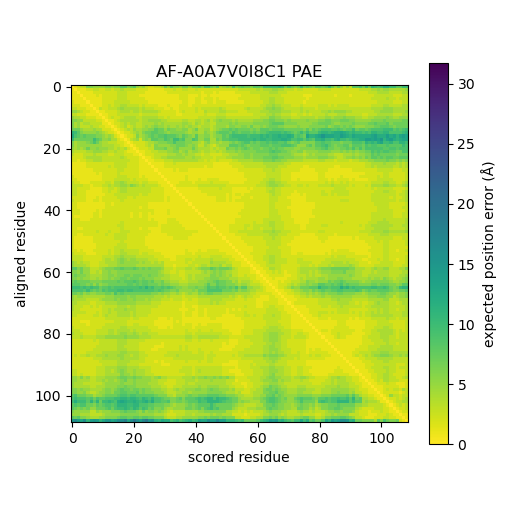 1.00 98.31 91 ILE A N 1
ATOM 719 C CA . ILE A 1 91 ? -12.031 -3.967 -1.800 1.00 98.31 91 ILE A CA 1
ATOM 720 C C . ILE A 1 91 ? -11.520 -4.796 -2.977 1.00 98.31 91 ILE A C 1
ATOM 722 O O . ILE A 1 91 ? -10.897 -5.837 -2.777 1.00 98.31 91 ILE A O 1
ATOM 726 N N . GLY A 1 92 ? -11.795 -4.348 -4.202 1.00 97.94 92 GLY A N 1
ATOM 727 C CA . GLY A 1 92 ? -11.285 -4.961 -5.430 1.00 97.94 92 GLY A CA 1
ATOM 728 C C . GLY A 1 92 ? -10.031 -4.253 -5.931 1.00 97.94 92 GLY A C 1
ATOM 729 O O . GLY A 1 92 ? -10.017 -3.025 -5.994 1.00 97.94 92 GLY A O 1
ATOM 730 N N . GLY A 1 93 ? -8.996 -5.012 -6.296 1.00 97.31 93 GLY A N 1
ATOM 731 C CA . GLY A 1 93 ? -7.761 -4.470 -6.860 1.00 97.31 93 GLY A CA 1
ATOM 732 C C . GLY A 1 93 ? -7.601 -4.795 -8.344 1.00 97.31 93 GLY A C 1
ATOM 733 O O . GLY A 1 93 ? -7.574 -5.961 -8.738 1.00 97.31 93 GLY A O 1
ATOM 734 N N . LEU A 1 94 ? -7.444 -3.757 -9.164 1.00 95.56 94 LEU A N 1
ATOM 735 C CA . LEU A 1 94 ? -6.985 -3.868 -10.548 1.00 95.56 94 LEU A CA 1
ATOM 736 C C . LEU A 1 94 ? -5.573 -3.296 -10.606 1.00 95.56 94 LEU A C 1
ATOM 738 O O . LEU A 1 94 ? -5.371 -2.130 -10.285 1.00 95.56 94 LEU A O 1
ATOM 742 N N . GLU A 1 95 ? -4.608 -4.141 -10.948 1.00 94.62 95 GLU A N 1
ATOM 743 C CA . GLU A 1 95 ? -3.191 -3.784 -10.944 1.00 94.62 95 GLU A CA 1
ATOM 744 C C . GLU A 1 95 ? -2.667 -3.497 -12.351 1.00 94.62 95 GLU A C 1
ATOM 746 O O . GLU A 1 95 ? -3.194 -4.005 -13.345 1.00 94.62 95 GLU A O 1
ATOM 751 N N . GLY A 1 96 ? -1.583 -2.729 -12.420 1.00 94.00 96 GLY A N 1
ATOM 752 C CA . GLY A 1 96 ? -0.891 -2.432 -13.664 1.00 94.00 96 GLY A CA 1
ATOM 753 C C . GLY A 1 96 ? -1.616 -1.462 -14.598 1.00 94.00 96 GLY A C 1
ATOM 754 O O . GLY A 1 96 ? -2.504 -0.709 -14.207 1.00 94.00 96 GLY A O 1
ATOM 755 N N . SER A 1 97 ? -1.206 -1.467 -15.865 1.00 94.25 97 SER A N 1
ATOM 756 C CA . SER A 1 97 ? -1.772 -0.603 -16.907 1.00 94.25 97 SER A CA 1
ATOM 757 C C . SER A 1 97 ? -1.815 -1.287 -18.274 1.00 94.25 97 SER A C 1
ATOM 759 O O . SER A 1 97 ? -1.434 -2.453 -18.422 1.00 94.25 97 SER A O 1
ATOM 761 N N . PHE A 1 98 ? -2.313 -0.583 -19.294 1.00 94.19 98 PHE A N 1
ATOM 762 C CA . PHE A 1 98 ? -2.237 -1.065 -20.672 1.00 94.19 98 PHE A CA 1
ATOM 763 C C . PHE A 1 98 ? -0.786 -1.258 -21.104 1.00 94.19 98 PHE A C 1
ATOM 765 O O . PHE A 1 98 ? 0.097 -0.478 -20.752 1.00 94.19 98 PHE A O 1
ATOM 772 N N . ARG A 1 99 ? -0.534 -2.281 -21.918 1.00 94.19 99 ARG A N 1
ATOM 773 C CA . ARG A 1 99 ? 0.812 -2.574 -22.401 1.00 94.19 99 ARG A CA 1
ATOM 774 C C . ARG A 1 99 ? 1.316 -1.532 -23.390 1.00 94.19 99 ARG A C 1
ATOM 776 O O . ARG A 1 99 ? 0.779 -1.389 -24.483 1.00 94.19 99 ARG A O 1
ATOM 783 N N . TYR A 1 100 ? 2.425 -0.893 -23.029 1.00 92.44 100 TYR A N 1
ATOM 784 C CA . TYR A 1 100 ? 3.195 -0.001 -23.902 1.00 92.44 100 TYR A CA 1
ATOM 785 C C . TYR A 1 100 ? 4.689 -0.361 -23.952 1.00 92.44 100 TYR A C 1
ATOM 787 O O . TYR A 1 100 ? 5.433 0.205 -24.753 1.00 92.44 100 TYR A O 1
ATOM 795 N N . ARG A 1 101 ? 5.148 -1.321 -23.131 1.00 90.12 101 ARG A N 1
ATOM 796 C CA . ARG A 1 101 ? 6.501 -1.896 -23.198 1.00 90.12 101 ARG A CA 1
ATOM 797 C C . ARG A 1 101 ? 6.445 -3.416 -23.379 1.00 90.12 101 ARG A C 1
ATOM 799 O O . ARG A 1 101 ? 5.631 -4.078 -22.736 1.00 90.12 101 ARG A O 1
ATOM 806 N N . PRO A 1 102 ? 7.299 -3.998 -24.238 1.00 87.88 102 PRO A N 1
ATOM 807 C CA . PRO A 1 102 ? 7.385 -5.445 -24.368 1.00 87.88 102 PRO A CA 1
ATOM 808 C C . PRO A 1 102 ? 8.063 -6.061 -23.132 1.00 87.88 102 PRO A C 1
ATOM 810 O O . PRO A 1 102 ? 8.986 -5.476 -22.569 1.00 87.88 102 PRO A O 1
ATOM 813 N N . HIS A 1 103 ? 7.621 -7.261 -22.744 1.00 85.56 103 HIS A N 1
ATOM 814 C CA . HIS A 1 103 ? 8.244 -8.105 -21.708 1.00 85.56 103 HIS A CA 1
ATOM 815 C C . HIS A 1 103 ? 8.347 -7.499 -20.294 1.00 85.56 103 HIS A C 1
ATOM 817 O O . HIS A 1 103 ? 9.265 -7.838 -19.551 1.00 85.56 103 HIS A O 1
ATOM 823 N N . VAL A 1 104 ? 7.412 -6.633 -19.899 1.00 87.75 104 VAL A N 1
ATOM 824 C CA . VAL A 1 104 ? 7.331 -6.111 -18.524 1.00 87.75 104 VAL A CA 1
ATOM 825 C C . VAL A 1 104 ? 6.129 -6.694 -17.778 1.00 87.75 104 VAL A C 1
ATOM 827 O O . VAL A 1 104 ? 5.089 -6.971 -18.380 1.00 87.75 104 VAL A O 1
ATOM 830 N N . SER A 1 105 ? 6.287 -6.897 -16.470 1.00 88.25 105 SER A N 1
ATOM 831 C CA . SER A 1 105 ? 5.204 -7.262 -15.551 1.00 88.25 105 SER A CA 1
ATOM 832 C C . SER A 1 105 ? 4.205 -6.112 -15.381 1.00 88.25 105 SER A C 1
ATOM 834 O O . SER A 1 105 ? 4.517 -4.964 -15.695 1.00 88.25 105 SER A O 1
ATOM 836 N N . HIS A 1 106 ? 2.997 -6.433 -14.902 1.00 89.56 106 HIS A N 1
ATOM 837 C CA . HIS A 1 106 ? 1.931 -5.465 -14.599 1.00 89.56 106 HIS A CA 1
ATOM 838 C C . HIS A 1 106 ? 1.563 -4.542 -15.780 1.00 89.56 106 HIS A C 1
ATOM 840 O O . HIS A 1 106 ? 1.162 -3.393 -15.608 1.00 89.56 106 HIS A O 1
ATOM 846 N N . GLN A 1 107 ? 1.695 -5.060 -17.005 1.00 93.25 107 GLN A N 1
ATOM 847 C CA . GLN A 1 107 ? 1.221 -4.421 -18.228 1.00 93.25 107 GLN A CA 1
ATOM 848 C C . GLN A 1 107 ? 0.435 -5.414 -19.088 1.00 93.25 107 GLN A C 1
ATOM 850 O O . GLN A 1 107 ? 0.972 -6.391 -19.635 1.00 93.25 107 GLN A O 1
ATOM 855 N N . TYR A 1 108 ? -0.858 -5.146 -19.218 1.00 89.31 108 TYR A N 1
ATOM 856 C CA . TYR A 1 108 ? -1.858 -6.085 -19.715 1.00 89.31 108 TYR A CA 1
ATOM 857 C C . TYR A 1 108 ? -2.449 -5.636 -21.063 1.00 89.31 108 TYR A C 1
ATOM 859 O O . TYR A 1 108 ? -2.280 -4.493 -21.492 1.00 89.31 108 TYR A O 1
ATOM 867 N N . THR A 1 109 ? -3.092 -6.574 -21.759 1.00 81.50 109 THR A N 1
ATOM 868 C CA . THR A 1 109 ? -3.811 -6.385 -23.035 1.00 81.50 109 THR A CA 1
ATOM 869 C C . THR A 1 109 ? -5.200 -6.952 -22.910 1.00 81.50 109 THR A C 1
ATOM 871 O O . THR A 1 109 ? -5.275 -8.054 -22.321 1.00 81.50 109 THR A O 1
#

Secondary structure (DSSP, 8-state):
--EEEE-SS--GGGSSTTHHHHTTT--EEEE-S-S-HHHHHHHHHHH-S-EEE---TT--PEEPTTS-EE-S-SS-EE-BTSEEEETTEEEEB--SEE--STT-TTEE-

pLDDT: mean 94.05, std 4.43, range [80.0, 98.75]

Solvent-accessible surface area (backbone atoms only — not comparable to full-atom values): 6458 Å² total; per-residue (Å²): 137,38,73,46,76,50,53,63,60,90,52,67,90,71,64,52,97,56,38,46,72,78,50,66,72,47,60,35,35,41,34,68,17,37,58,64,45,70,57,56,34,47,49,33,65,58,61,69,38,61,28,40,30,23,51,15,55,77,51,70,62,45,72,46,99,86,72,48,76,44,80,65,50,59,93,50,42,78,20,52,82,38,73,43,78,55,98,91,38,83,44,73,23,83,48,33,43,75,59,86,64,85,96,52,66,47,44,47,132

Sequence (109 aa):
MRVLVVSDEVSPELYHERLGERFRDVELVLSCGDLPFYYLEYIVSVLNVPLVYVFGNHDRPLLTEWGEVIPSPRGCINAGGKVVEVKGLLIGGLEGSFRYRPHVSHQYT

Nearest PDB structures (foldseek):
  4lsb-assembly1_A  TM=4.977E-01  e=5.714E-01  Burkholderia cenocepacia J2315
  1o5q-assembly1_B  TM=4.902E-01  e=5.053E-01  Salmonella enterica subsp. enterica serovar Typhimurium
  4lsb-assembly1_B  TM=5.106E-01  e=1.057E+00  Burkholderia cenocepacia J2315
  4zqo-assembly1_A  TM=3.645E-01  e=2.829E+00  Mycobacterium tuberculosis H37Rv
  6tvp-assembly1_B  TM=4.991E-01  e=4.092E+00  Mycolicibacterium smegmatis MC2 155

Mean predicted aligned error: 3.44 Å

Radius of gyration: 14.48 Å; Cα contacts (8 Å, |Δi|>4): 205; chains: 1; bounding box: 39×27×40 Å